Protein AF-A0A3Q7G065-F1 (afdb_monomer_lite)

Secondary structure (DSSP, 8-state):
-EEEEES-S-HHHHHHHHHHHH-GGGHHHHHHT--HHHHHTT--S-EEEEES---THHHHHHHHHHPPPTTS----EEEE--S-HHHHHHH-SS--PPPPPPTTS--

pLDDT: mean 73.36, std 11.93, range [52.0, 94.12]

Radius of gyration: 15.73 Å; chains: 1; bounding box: 40×33×47 Å

Structure (mmCIF, N/CA/C/O backbone):
data_AF-A0A3Q7G065-F1
#
_entry.id   AF-A0A3Q7G065-F1
#
loop_
_atom_site.group_PDB
_atom_site.id
_atom_site.type_symbol
_atom_site.label_atom_id
_atom_site.label_alt_id
_atom_site.label_comp_id
_atom_site.label_asym_id
_atom_site.label_entity_id
_atom_site.label_seq_id
_atom_site.pdbx_PDB_ins_code
_atom_site.Cartn_x
_atom_site.Cartn_y
_atom_site.Cartn_z
_atom_site.occupancy
_atom_site.B_iso_or_equiv
_atom_site.auth_seq_id
_atom_site.auth_comp_id
_atom_site.auth_asym_id
_atom_site.auth_atom_id
_atom_site.pdbx_PDB_model_num
ATOM 1 N N . MET A 1 1 ? -10.964 10.471 -5.999 1.00 54.47 1 MET A N 1
ATOM 2 C CA . MET A 1 1 ? -10.041 10.975 -4.960 1.00 54.47 1 MET A CA 1
ATOM 3 C C . MET A 1 1 ? -8.744 10.211 -5.066 1.00 54.47 1 MET A C 1
ATOM 5 O O . MET A 1 1 ? -8.833 8.996 -5.165 1.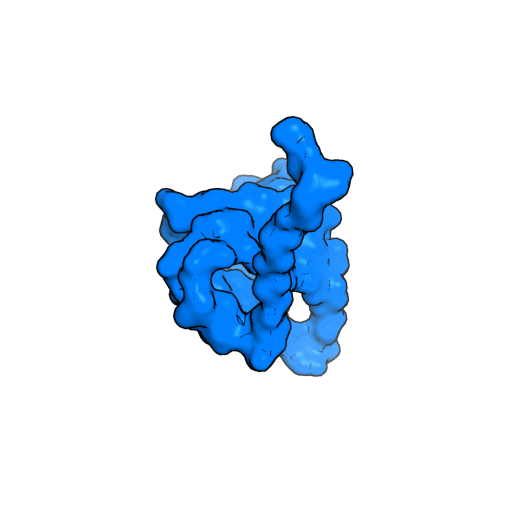00 54.47 1 MET A O 1
ATOM 9 N N . TRP A 1 2 ? -7.605 10.902 -5.102 1.00 58.53 2 TRP A N 1
ATOM 10 C CA . TRP A 1 2 ? -6.270 10.306 -5.186 1.00 58.53 2 TRP A CA 1
ATOM 11 C C . TRP A 1 2 ? -5.492 10.695 -3.933 1.00 58.53 2 TRP A C 1
ATOM 13 O O . TRP A 1 2 ? -5.250 11.879 -3.713 1.00 58.53 2 TRP A O 1
ATOM 23 N N . VAL A 1 3 ? -5.113 9.717 -3.114 1.00 59.47 3 VAL A N 1
ATOM 24 C CA . VAL A 1 3 ? -4.313 9.965 -1.909 1.00 59.47 3 VAL A CA 1
ATOM 25 C C . VAL A 1 3 ? -2.952 9.317 -2.101 1.00 59.47 3 VAL A C 1
ATOM 27 O O . VAL A 1 3 ? -2.883 8.100 -2.223 1.00 59.47 3 VAL A O 1
ATOM 30 N N . TYR A 1 4 ? -1.897 10.138 -2.134 1.00 62.81 4 TYR A N 1
ATOM 31 C CA . TYR A 1 4 ? -0.502 9.701 -2.224 1.00 62.81 4 TYR A CA 1
ATOM 32 C C . TYR A 1 4 ? 0.122 9.610 -0.833 1.00 62.81 4 TYR A C 1
ATOM 34 O O . TYR A 1 4 ? 0.100 10.574 -0.046 1.00 62.81 4 TYR A O 1
ATOM 42 N N . ILE A 1 5 ? 0.704 8.455 -0.517 1.00 62.12 5 ILE A N 1
ATOM 43 C CA . ILE A 1 5 ? 1.292 8.206 0.797 1.00 62.12 5 ILE A CA 1
ATOM 44 C C . ILE A 1 5 ? 2.608 7.462 0.643 1.00 62.12 5 ILE A C 1
ATOM 46 O O . ILE A 1 5 ? 2.621 6.325 0.198 1.00 62.12 5 ILE A O 1
ATOM 50 N N . ARG A 1 6 ? 3.691 8.113 1.075 1.00 65.56 6 ARG A N 1
ATOM 51 C CA . ARG A 1 6 ? 5.011 7.507 1.244 1.00 65.56 6 ARG A CA 1
ATOM 52 C C . ARG A 1 6 ? 5.083 6.868 2.631 1.00 65.56 6 ARG A C 1
ATOM 54 O O . ARG A 1 6 ? 4.806 7.545 3.626 1.00 65.56 6 ARG A O 1
ATOM 61 N N . THR A 1 7 ? 5.446 5.592 2.717 1.00 57.53 7 THR A N 1
ATOM 62 C CA . THR A 1 7 ? 5.234 4.743 3.910 1.00 57.53 7 THR A CA 1
ATOM 63 C C . THR A 1 7 ? 6.172 4.983 5.091 1.00 57.53 7 THR A C 1
ATOM 65 O O . THR A 1 7 ? 6.310 4.126 5.956 1.00 57.53 7 THR A O 1
ATOM 68 N N . SER A 1 8 ? 6.798 6.152 5.203 1.00 58.84 8 SER A N 1
ATOM 69 C CA . SER A 1 8 ? 7.649 6.487 6.352 1.00 58.84 8 SER A CA 1
ATOM 70 C C . SER A 1 8 ? 6.855 6.827 7.629 1.00 58.84 8 SER A C 1
ATOM 72 O O . SER A 1 8 ? 7.403 7.454 8.533 1.00 58.84 8 SER A O 1
ATOM 74 N N . LYS A 1 9 ? 5.556 6.508 7.693 1.00 58.97 9 LYS A N 1
ATOM 75 C CA . LYS A 1 9 ? 4.640 6.881 8.785 1.00 58.97 9 LYS A CA 1
ATOM 76 C C . LYS A 1 9 ? 3.961 5.651 9.379 1.00 58.97 9 LYS A C 1
ATOM 78 O O . LYS A 1 9 ? 3.810 4.639 8.700 1.00 58.97 9 LYS A O 1
ATOM 83 N N . LYS A 1 10 ? 3.534 5.750 10.643 1.00 67.12 10 LYS A N 1
ATOM 84 C CA . LYS A 1 10 ? 2.813 4.671 11.330 1.00 67.12 10 LYS A CA 1
ATOM 85 C C . LYS A 1 10 ? 1.457 4.423 10.644 1.00 67.12 10 LYS A C 1
ATOM 87 O O . LYS A 1 10 ? 0.864 5.384 10.152 1.00 67.12 10 LYS A O 1
ATOM 92 N N . PRO A 1 11 ? 0.918 3.190 10.663 1.00 64.62 11 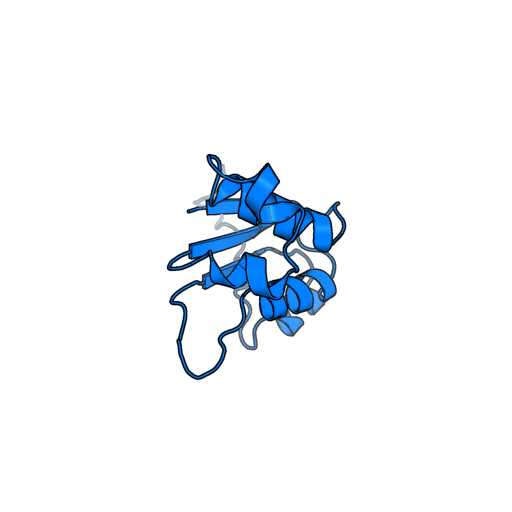PRO A N 1
ATOM 93 C CA . PRO A 1 11 ? -0.354 2.865 10.009 1.00 64.62 11 PRO A CA 1
ATOM 94 C C . PRO A 1 11 ? -1.514 3.789 10.422 1.00 64.62 11 PRO A C 1
ATOM 96 O O . PRO A 1 11 ? -2.205 4.341 9.574 1.00 64.62 11 PRO A O 1
ATOM 99 N N . LYS A 1 12 ? -1.659 4.101 11.713 1.00 67.00 12 LYS A N 1
ATOM 100 C CA . LYS A 1 12 ? -2.700 5.027 12.195 1.00 67.00 12 LYS A CA 1
ATOM 101 C C . LYS A 1 12 ? -2.611 6.431 11.575 1.00 67.00 12 LYS A C 1
ATOM 103 O O . LYS A 1 12 ? -3.631 7.014 11.209 1.00 67.00 12 LYS A O 1
ATOM 108 N N . ASP A 1 13 ? -1.399 6.953 11.382 1.00 71.38 13 ASP A N 1
ATOM 109 C CA . ASP A 1 13 ? -1.184 8.259 10.740 1.00 71.38 13 ASP A CA 1
ATOM 110 C C . ASP A 1 13 ? -1.612 8.240 9.263 1.00 71.38 13 ASP A C 1
ATOM 112 O O . ASP A 1 13 ? -1.964 9.276 8.693 1.00 71.38 13 ASP A O 1
ATOM 116 N N . LEU A 1 14 ? -1.582 7.059 8.640 1.00 70.75 14 LEU A N 1
ATOM 117 C CA . LEU A 1 14 ? -1.949 6.831 7.249 1.00 70.75 14 LEU A CA 1
ATOM 118 C C . LEU A 1 14 ? -3.469 6.921 7.051 1.00 70.75 14 LEU A C 1
ATOM 120 O O . LEU A 1 14 ? -3.916 7.664 6.178 1.00 70.75 14 LEU A O 1
ATOM 124 N N . VAL A 1 15 ? -4.262 6.260 7.902 1.00 67.94 15 VAL A N 1
ATOM 125 C CA . VAL A 1 15 ? -5.736 6.370 7.874 1.00 67.94 15 VAL A CA 1
ATOM 126 C C . VAL A 1 15 ? -6.193 7.789 8.194 1.00 67.94 15 VAL A C 1
ATOM 128 O O . VAL A 1 15 ? -7.010 8.340 7.459 1.00 67.94 15 VAL A O 1
ATOM 131 N N . VAL A 1 16 ? -5.607 8.435 9.208 1.00 70.25 16 VAL A N 1
ATOM 132 C CA . VAL A 1 16 ? -5.919 9.837 9.537 1.00 70.25 16 VAL A CA 1
ATOM 133 C C . VAL A 1 16 ? -5.633 10.758 8.349 1.00 70.25 16 VAL A C 1
ATOM 135 O O . VAL A 1 16 ? -6.448 11.628 8.038 1.00 70.25 16 VAL A O 1
ATOM 138 N N . LYS A 1 17 ? -4.508 10.563 7.646 1.00 74.31 17 LYS A N 1
ATOM 139 C CA . LYS A 1 17 ? -4.192 11.340 6.441 1.00 74.31 17 LYS A CA 1
ATOM 140 C C . LYS A 1 17 ? -5.238 11.124 5.345 1.00 74.31 17 LYS A C 1
ATOM 142 O O . LYS A 1 17 ? -5.714 12.103 4.786 1.00 74.31 17 LYS A O 1
ATOM 147 N N . ILE A 1 18 ? -5.615 9.876 5.061 1.00 71.69 18 ILE A N 1
ATOM 148 C CA . ILE A 1 18 ? -6.631 9.562 4.044 1.00 71.69 18 ILE A CA 1
ATOM 149 C C . ILE A 1 18 ? -7.959 10.244 4.382 1.00 71.69 18 ILE A C 1
ATOM 151 O O . ILE A 1 18 ? -8.538 10.890 3.517 1.00 71.69 18 ILE A O 1
ATOM 155 N N . VAL A 1 19 ? -8.416 10.165 5.632 1.00 68.94 19 VAL A N 1
ATOM 156 C CA . VAL A 1 19 ? -9.674 10.797 6.064 1.00 68.94 19 VAL A CA 1
ATOM 157 C C . VAL A 1 19 ? -9.620 12.315 5.918 1.00 68.94 19 VAL A C 1
ATOM 159 O O . VAL A 1 19 ? -10.582 12.905 5.433 1.00 68.94 19 VAL A O 1
ATOM 162 N N . LYS A 1 20 ? -8.503 12.954 6.289 1.00 70.38 20 LYS A N 1
ATOM 163 C CA . LYS A 1 20 ? -8.330 14.408 6.130 1.00 70.38 20 LYS A CA 1
ATOM 164 C C . LYS A 1 20 ? -8.390 14.849 4.669 1.00 70.38 20 LYS A C 1
ATOM 166 O O . LYS A 1 20 ? -9.010 15.863 4.374 1.00 70.38 20 LYS A O 1
ATOM 171 N N . GLU A 1 21 ? -7.780 14.081 3.772 1.00 69.12 21 GLU A N 1
ATOM 172 C CA . GLU A 1 21 ? -7.836 14.341 2.328 1.00 69.12 21 GLU A CA 1
ATOM 173 C C . GLU A 1 21 ? -9.242 14.079 1.763 1.00 69.12 21 GLU A C 1
ATOM 175 O O . GLU A 1 21 ? -9.681 14.766 0.845 1.00 69.12 21 GLU A O 1
ATOM 180 N N . VAL A 1 22 ? -9.969 13.106 2.327 1.00 64.12 22 VAL A N 1
ATOM 181 C CA . VAL A 1 22 ? -11.295 12.694 1.850 1.00 64.12 22 VAL A CA 1
ATOM 182 C C . VAL A 1 22 ? -12.431 13.595 2.328 1.00 64.12 22 VAL A C 1
ATOM 184 O O . VAL A 1 22 ? -13.383 13.835 1.584 1.00 64.12 22 VAL A O 1
ATOM 187 N N . ALA A 1 23 ? -12.343 14.091 3.557 1.00 62.66 23 ALA A N 1
ATOM 188 C CA . ALA A 1 23 ? -13.376 14.890 4.206 1.00 62.66 23 ALA A CA 1
ATOM 189 C C . ALA A 1 23 ? -12.771 16.159 4.841 1.00 62.66 23 ALA A C 1
ATOM 191 O O . ALA A 1 23 ? -12.818 16.318 6.065 1.00 62.66 23 ALA A O 1
ATOM 192 N N . PRO A 1 24 ? -12.209 17.083 4.036 1.00 59.09 24 PRO A N 1
ATOM 193 C CA . PRO A 1 24 ? -11.447 18.224 4.545 1.00 59.09 24 PRO A CA 1
ATOM 194 C C . PRO A 1 24 ? -12.260 19.151 5.465 1.00 59.09 24 PRO A C 1
ATOM 196 O O . PRO A 1 24 ? -11.706 19.697 6.416 1.00 59.09 24 PRO A O 1
ATOM 199 N N . SER A 1 25 ? -13.572 19.287 5.241 1.00 55.94 25 SER A N 1
ATOM 200 C CA . SER A 1 25 ? -14.431 20.250 5.952 1.00 55.94 25 SER A CA 1
ATOM 201 C C . SER A 1 25 ? -14.920 19.807 7.336 1.00 55.94 25 SER A C 1
ATOM 203 O O . SER A 1 25 ? -15.325 20.663 8.111 1.00 55.94 25 SER A O 1
ATOM 205 N N . ASN A 1 26 ? -14.852 18.511 7.668 1.00 54.53 26 ASN A N 1
ATOM 206 C CA . ASN A 1 26 ? -15.369 17.962 8.936 1.00 54.53 26 ASN A CA 1
ATOM 207 C C . ASN A 1 26 ? -14.300 17.156 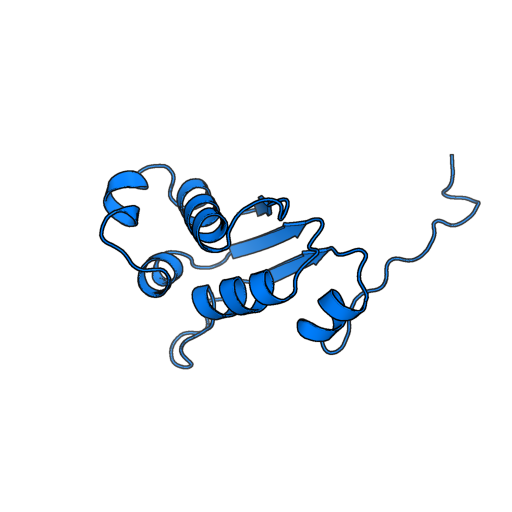9.707 1.00 54.53 26 ASN A C 1
ATOM 209 O O . ASN A 1 26 ? -14.629 16.333 10.559 1.00 54.53 26 ASN A O 1
ATOM 213 N N . SER A 1 27 ? -13.017 17.326 9.371 1.00 58.84 27 SER A N 1
ATOM 214 C CA . SER A 1 27 ? -11.989 16.330 9.689 1.00 58.84 27 SER A CA 1
ATOM 215 C C . SER A 1 27 ? -11.640 16.212 11.178 1.00 58.84 27 SER A C 1
ATOM 217 O O . SER A 1 27 ? -11.455 15.100 11.649 1.00 58.84 27 SER A O 1
ATOM 219 N N . GLU A 1 28 ? -11.576 17.293 11.956 1.00 60.62 28 GLU A N 1
ATOM 220 C CA . GLU A 1 28 ? -11.162 17.190 13.369 1.00 60.62 28 GLU A CA 1
ATOM 221 C C . GLU A 1 28 ? -12.236 16.563 14.274 1.00 60.62 28 GLU A C 1
ATOM 223 O O . GLU A 1 28 ? -11.921 15.691 15.084 1.00 60.62 28 GLU A O 1
ATOM 228 N N . GLU A 1 29 ? -13.506 16.929 14.091 1.00 60.66 29 GLU A N 1
ATOM 229 C CA . GLU A 1 29 ? -14.630 16.395 14.877 1.00 60.66 29 GLU A CA 1
ATOM 230 C C . GLU A 1 29 ? -15.003 14.961 14.447 1.00 60.66 29 GLU A C 1
ATOM 232 O O . GLU A 1 29 ? -15.364 14.132 15.279 1.00 60.66 29 GLU A O 1
ATOM 237 N N . LEU A 1 30 ? -14.824 14.615 13.161 1.00 60.66 30 LEU A N 1
ATOM 238 C CA . LEU A 1 30 ? -14.999 13.242 12.665 1.00 60.66 30 LEU A CA 1
ATOM 239 C C . LEU A 1 30 ? -13.878 12.287 13.092 1.00 60.66 30 LEU A C 1
ATOM 241 O O . LEU A 1 30 ? -14.127 11.087 13.132 1.00 60.66 30 LEU A O 1
ATOM 245 N N . ILE A 1 31 ? -12.658 12.771 13.351 1.00 65.25 31 ILE A N 1
ATOM 246 C CA . ILE A 1 31 ? -11.491 11.912 13.628 1.00 65.25 31 ILE A CA 1
ATOM 247 C C . ILE A 1 31 ? -11.302 11.648 15.123 1.00 65.25 31 ILE A C 1
ATOM 249 O O . ILE A 1 31 ? -10.886 10.550 15.482 1.00 65.25 31 ILE A O 1
ATOM 253 N N . ASN A 1 32 ? -11.586 12.620 15.994 1.00 68.25 32 ASN A N 1
ATOM 254 C CA . ASN A 1 32 ? -11.212 12.515 17.409 1.00 68.25 32 ASN A CA 1
ATOM 255 C C . ASN A 1 32 ? -11.999 11.450 18.195 1.00 68.25 32 ASN A C 1
ATOM 257 O O . ASN A 1 32 ? -11.428 10.849 19.101 1.00 68.25 32 ASN A O 1
ATOM 261 N N . ASP A 1 33 ? -13.249 11.172 17.813 1.00 70.12 33 ASP A N 1
ATOM 262 C CA . ASP A 1 33 ? -14.129 10.206 18.497 1.00 70.12 33 ASP A CA 1
ATOM 263 C C . ASP A 1 33 ? -14.339 8.893 17.723 1.00 70.12 33 ASP A C 1
ATOM 265 O O . ASP A 1 33 ? -15.076 8.018 18.182 1.00 70.12 33 ASP A O 1
ATOM 269 N N . LYS A 1 34 ? -13.720 8.740 16.542 1.00 68.44 34 LYS A N 1
ATOM 270 C CA . LYS A 1 34 ? -13.935 7.576 15.672 1.00 68.44 34 LYS A CA 1
ATOM 271 C C . LYS A 1 34 ? -12.733 6.650 15.611 1.00 68.44 34 LYS A C 1
ATOM 273 O O . LYS A 1 34 ? -11.591 7.080 15.451 1.00 68.44 34 LYS A O 1
ATOM 278 N N . ASP A 1 35 ? -13.014 5.356 15.684 1.00 71.69 35 ASP A N 1
ATOM 279 C CA . ASP A 1 35 ? -12.029 4.322 15.393 1.00 71.69 35 ASP A CA 1
ATOM 280 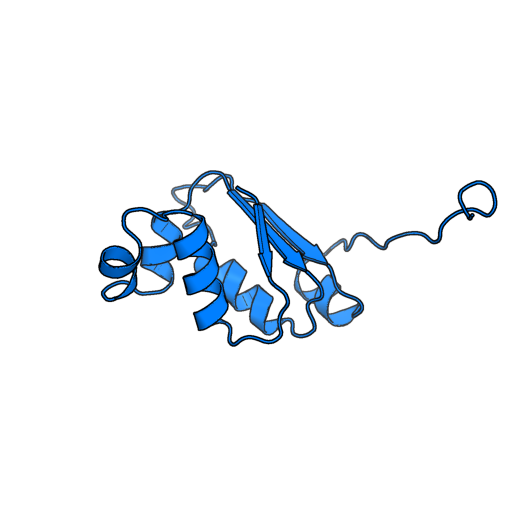C C . ASP A 1 35 ? -11.819 4.136 13.876 1.00 71.69 35 ASP A C 1
ATOM 282 O O . ASP A 1 35 ? -12.485 4.736 13.029 1.00 71.69 35 ASP A O 1
ATOM 286 N N . GLU A 1 36 ? -10.843 3.303 13.526 1.00 64.81 36 GLU A N 1
ATOM 287 C CA . GLU A 1 36 ? -10.428 3.046 12.144 1.00 64.81 36 GLU A CA 1
ATOM 288 C C . GLU A 1 36 ? -11.560 2.473 11.272 1.00 64.81 36 GLU A C 1
ATOM 290 O O . GLU A 1 36 ? -11.658 2.820 10.092 1.00 64.81 36 GLU A O 1
ATOM 295 N N . GLU A 1 37 ? -12.448 1.652 11.842 1.00 67.69 37 GLU A N 1
ATOM 296 C CA . GLU A 1 37 ? -13.574 1.045 11.121 1.00 67.69 37 GLU A CA 1
ATOM 297 C C . GLU A 1 37 ? -14.666 2.078 10.825 1.00 67.69 37 GLU A C 1
ATOM 299 O O . GLU A 1 37 ? -15.230 2.125 9.723 1.00 67.69 37 GLU A O 1
ATOM 304 N N . GLN A 1 38 ? -14.947 2.945 11.797 1.00 70.06 38 GLN A N 1
ATOM 305 C CA . GLN A 1 38 ? -15.898 4.042 11.654 1.00 70.06 38 GLN A CA 1
ATOM 306 C C . GLN A 1 38 ? -15.420 5.086 10.643 1.00 70.06 38 GLN A C 1
ATOM 308 O O . GLN A 1 38 ? -16.221 5.591 9.853 1.00 70.06 38 GLN A O 1
ATOM 313 N N . LEU A 1 39 ? -14.120 5.384 10.634 1.00 69.94 39 LEU A N 1
ATOM 314 C CA . LEU A 1 39 ? -13.506 6.294 9.669 1.00 69.94 39 LEU A CA 1
ATOM 315 C C . LEU A 1 39 ? -13.611 5.773 8.237 1.00 69.94 39 LEU A C 1
ATOM 317 O O . LEU A 1 39 ? -13.956 6.522 7.321 1.00 69.94 39 LEU A O 1
ATOM 321 N N . ALA A 1 40 ? -13.385 4.480 8.033 1.00 65.69 40 ALA A N 1
ATOM 322 C CA . ALA A 1 40 ? -13.500 3.886 6.713 1.00 65.69 40 ALA A CA 1
ATOM 323 C C . ALA A 1 40 ? -14.942 3.797 6.192 1.00 65.69 40 ALA A C 1
ATOM 325 O O . ALA A 1 40 ? -15.153 3.749 4.979 1.00 65.69 40 ALA A O 1
ATOM 326 N N . HIS A 1 41 ? -15.940 3.810 7.082 1.00 67.25 41 HIS A N 1
ATOM 327 C CA . HIS A 1 41 ? -17.361 3.836 6.715 1.00 67.25 41 HIS A CA 1
ATOM 328 C C . HIS A 1 41 ? -17.785 5.110 5.980 1.00 67.25 41 HIS A C 1
ATOM 330 O O . HIS A 1 41 ? -18.780 5.099 5.263 1.00 67.25 41 HIS A O 1
ATOM 336 N N . ILE A 1 42 ? -17.031 6.197 6.140 1.00 65.75 42 ILE A N 1
ATOM 337 C CA . ILE A 1 42 ? -17.320 7.500 5.529 1.00 65.75 42 ILE A CA 1
ATOM 338 C C . ILE A 1 42 ? -16.866 7.531 4.058 1.00 65.75 42 ILE A C 1
ATOM 340 O O . ILE A 1 42 ? -17.340 8.341 3.263 1.00 65.75 42 ILE A O 1
ATOM 344 N N . ILE A 1 43 ? -15.955 6.637 3.670 1.00 64.31 43 ILE A N 1
ATOM 345 C CA . ILE A 1 43 ? -15.256 6.691 2.388 1.00 64.31 43 ILE A CA 1
ATOM 346 C C . ILE A 1 43 ? -15.934 5.721 1.402 1.00 64.31 43 ILE A C 1
ATOM 348 O O . ILE A 1 43 ? -15.817 4.504 1.525 1.00 64.31 43 ILE A O 1
ATOM 352 N N . HIS A 1 44 ? -16.636 6.253 0.391 1.00 64.56 44 HIS A N 1
ATOM 353 C CA . HIS A 1 44 ? -17.246 5.485 -0.709 1.00 64.56 44 HIS A CA 1
ATOM 354 C C . HIS A 1 44 ? -16.666 5.911 -2.072 1.00 64.56 44 HIS A C 1
ATOM 356 O O . HIS A 1 44 ? -16.419 7.091 -2.298 1.00 64.56 44 HIS A O 1
ATOM 362 N N . GLY A 1 45 ? -16.452 4.956 -2.991 1.00 66.25 45 GLY A N 1
ATOM 363 C CA . GLY A 1 45 ? -16.036 5.238 -4.378 1.00 66.25 45 GLY A CA 1
ATOM 364 C C . GLY A 1 45 ? -14.657 5.906 -4.516 1.00 66.25 45 GLY A C 1
ATOM 365 O O . GLY A 1 45 ? -14.533 6.971 -5.117 1.00 66.25 45 GLY A O 1
ATOM 366 N N . PHE A 1 46 ? -13.613 5.297 -3.951 1.00 71.75 46 PHE A N 1
ATOM 367 C CA . PHE A 1 46 ? -12.272 5.887 -3.839 1.00 71.75 46 PHE A CA 1
ATOM 368 C C . PHE A 1 46 ? -11.184 5.092 -4.579 1.00 71.75 46 PHE A C 1
ATOM 370 O O . PHE A 1 46 ? -11.338 3.901 -4.831 1.00 71.75 46 PHE A O 1
ATOM 377 N N . LEU A 1 47 ? -10.065 5.755 -4.895 1.00 75.56 47 LEU A N 1
ATOM 378 C CA . LEU A 1 47 ? -8.811 5.118 -5.303 1.00 75.56 47 LEU A CA 1
ATOM 379 C C . LEU A 1 47 ? -7.703 5.575 -4.345 1.00 75.56 47 LEU A C 1
ATOM 381 O O . LEU A 1 47 ? -7.327 6.746 -4.339 1.00 75.56 47 LEU A O 1
ATOM 385 N N . ILE A 1 48 ? -7.186 4.667 -3.524 1.00 77.25 48 ILE A N 1
ATOM 386 C CA . ILE A 1 48 ? -6.048 4.955 -2.637 1.00 77.25 48 ILE A CA 1
ATOM 387 C C . ILE A 1 48 ? -4.777 4.463 -3.318 1.00 77.25 48 ILE A C 1
ATOM 389 O O . ILE A 1 48 ? -4.753 3.329 -3.789 1.00 77.25 48 ILE A O 1
ATOM 393 N N . VAL A 1 49 ? -3.732 5.295 -3.361 1.00 81.81 49 VAL A N 1
ATOM 394 C CA . VAL A 1 49 ? -2.435 4.916 -3.932 1.00 81.81 49 VAL A CA 1
ATOM 395 C C . VAL A 1 49 ? -1.357 4.957 -2.856 1.00 81.81 49 VAL A C 1
ATOM 397 O O . VAL A 1 49 ? -0.952 6.018 -2.377 1.00 81.81 49 VAL A O 1
ATOM 400 N N . LEU A 1 50 ? -0.892 3.776 -2.467 1.00 83.50 50 LEU A N 1
ATOM 401 C CA . LEU A 1 50 ? 0.208 3.601 -1.529 1.00 83.50 50 LEU A CA 1
ATOM 402 C C . LEU A 1 50 ? 1.504 3.520 -2.334 1.00 83.50 50 LEU A C 1
ATOM 404 O O . LEU A 1 50 ? 1.748 2.519 -3.004 1.00 83.50 50 LEU A O 1
ATOM 408 N N . ASP A 1 51 ? 2.306 4.580 -2.306 1.00 85.38 51 ASP A N 1
ATOM 409 C CA . ASP A 1 51 ? 3.525 4.649 -3.108 1.00 85.38 51 ASP A CA 1
ATOM 410 C C . ASP A 1 51 ? 4.760 4.306 -2.272 1.00 85.38 51 ASP A C 1
ATOM 412 O O . ASP A 1 51 ? 4.885 4.743 -1.124 1.00 85.38 51 ASP A O 1
ATOM 416 N N . ASP A 1 52 ? 5.683 3.549 -2.870 1.00 85.62 52 ASP A N 1
ATOM 417 C CA . ASP A 1 52 ? 6.969 3.176 -2.271 1.00 85.62 52 ASP A CA 1
ATOM 418 C C . ASP A 1 52 ? 6.786 2.466 -0.917 1.00 85.62 52 ASP A C 1
ATOM 420 O O . ASP A 1 52 ? 7.292 2.916 0.110 1.00 85.62 52 ASP A O 1
ATOM 424 N N . VAL A 1 53 ? 6.018 1.367 -0.907 1.00 85.12 53 VAL A N 1
ATOM 425 C CA . VAL A 1 53 ? 5.710 0.572 0.298 1.00 85.12 53 VAL A CA 1
ATOM 426 C C . VAL A 1 53 ? 6.813 -0.437 0.609 1.00 85.12 53 VAL A C 1
ATOM 428 O O . VAL A 1 53 ? 7.241 -1.190 -0.266 1.00 85.12 53 VAL A O 1
ATOM 431 N N . TRP A 1 54 ? 7.250 -0.491 1.872 1.00 85.38 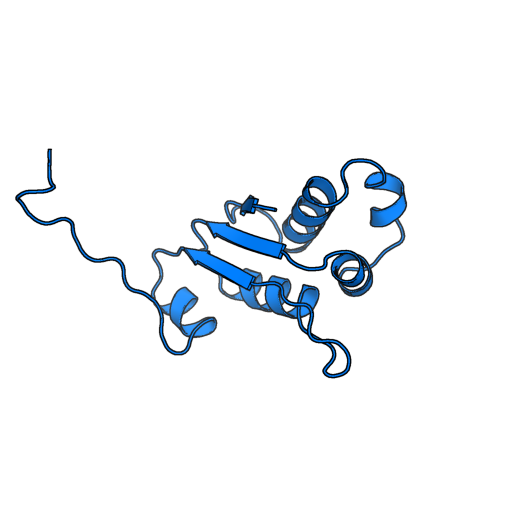54 TRP A N 1
ATOM 432 C CA . TRP A 1 54 ? 8.346 -1.369 2.316 1.00 85.38 54 TRP A CA 1
ATOM 433 C C . TRP A 1 54 ? 7.935 -2.479 3.291 1.00 85.38 54 TRP A C 1
ATOM 435 O O . TRP A 1 54 ? 8.728 -3.393 3.534 1.00 85.38 54 TRP A O 1
ATOM 445 N N . ASP A 1 55 ? 6.722 -2.403 3.835 1.00 83.50 55 ASP A N 1
ATOM 446 C CA . ASP A 1 55 ? 6.194 -3.319 4.844 1.00 83.50 55 ASP A CA 1
ATOM 447 C C . ASP A 1 55 ? 4.764 -3.733 4.481 1.00 83.50 55 ASP A C 1
ATOM 449 O O . ASP A 1 55 ? 3.902 -2.880 4.257 1.00 83.50 55 ASP A O 1
ATOM 453 N N . SER A 1 56 ? 4.517 -5.042 4.424 1.00 79.31 56 SER A N 1
ATOM 454 C CA . SER A 1 56 ? 3.203 -5.609 4.120 1.00 79.31 56 SER A CA 1
ATOM 455 C C . SER A 1 56 ? 2.179 -5.342 5.225 1.00 79.31 56 SER A C 1
ATOM 457 O O . SER A 1 56 ? 0.992 -5.287 4.926 1.00 79.31 56 SER A O 1
ATOM 459 N N . GLN A 1 57 ? 2.604 -5.069 6.466 1.00 80.94 57 GLN A N 1
ATOM 460 C CA . GLN A 1 57 ? 1.684 -4.735 7.565 1.00 80.94 57 GLN A CA 1
ATOM 461 C C . GLN A 1 57 ? 0.865 -3.466 7.293 1.00 80.94 57 GLN A C 1
ATOM 463 O O . GLN A 1 57 ? -0.262 -3.326 7.770 1.00 80.94 57 GLN A O 1
ATOM 468 N N . VAL A 1 58 ? 1.414 -2.529 6.510 1.00 74.19 58 VAL A N 1
ATOM 469 C CA . VAL A 1 58 ? 0.679 -1.335 6.064 1.00 74.19 58 VAL A CA 1
ATOM 470 C C . VAL A 1 58 ? -0.518 -1.738 5.206 1.00 74.19 58 VAL A C 1
ATOM 472 O O . VAL A 1 58 ? -1.548 -1.070 5.233 1.00 74.19 58 VAL A O 1
ATOM 475 N N . VAL A 1 59 ? -0.396 -2.834 4.465 1.00 73.62 59 VAL A N 1
ATOM 476 C CA . VAL A 1 59 ? -1.443 -3.307 3.570 1.00 73.62 59 VAL A CA 1
ATOM 477 C C . VAL A 1 59 ? -2.543 -3.996 4.345 1.00 73.62 59 VAL A C 1
ATOM 479 O O . VAL A 1 59 ? -3.687 -3.601 4.172 1.00 73.62 59 VAL A O 1
ATOM 482 N N . ASP A 1 60 ? -2.210 -4.902 5.266 1.00 76.88 60 ASP A N 1
ATOM 483 C CA . ASP A 1 60 ? -3.198 -5.538 6.150 1.00 76.88 60 ASP A CA 1
ATOM 484 C C . ASP A 1 60 ? -4.047 -4.488 6.875 1.00 76.88 60 ASP A C 1
ATOM 486 O O . ASP A 1 60 ? -5.257 -4.626 7.039 1.00 76.88 60 ASP A O 1
ATOM 490 N N . PHE A 1 61 ? -3.405 -3.395 7.286 1.00 75.50 61 PHE A N 1
ATOM 491 C CA . PHE A 1 61 ? -4.064 -2.276 7.933 1.00 75.50 61 PHE A CA 1
ATOM 492 C C . PHE A 1 61 ? -5.018 -1.517 7.002 1.00 75.50 61 PHE A C 1
ATOM 494 O O . PHE A 1 61 ? -6.165 -1.262 7.371 1.00 75.50 61 PHE A O 1
ATOM 501 N N . VAL A 1 62 ? -4.564 -1.151 5.798 1.00 72.00 62 VAL A N 1
ATOM 502 C CA . VAL A 1 62 ? -5.396 -0.443 4.812 1.00 72.00 62 VAL A CA 1
ATOM 503 C C . VAL A 1 62 ? -6.524 -1.352 4.339 1.00 72.00 62 VAL A C 1
ATOM 505 O O . VAL A 1 62 ? -7.673 -0.924 4.308 1.00 72.00 62 VAL A O 1
ATOM 508 N N . GLU A 1 63 ? -6.246 -2.615 4.042 1.00 73.69 63 GLU A N 1
ATOM 509 C CA . GLU A 1 63 ? -7.282 -3.587 3.735 1.00 73.69 63 GLU A CA 1
ATOM 510 C C . GLU A 1 63 ? -8.269 -3.692 4.882 1.00 73.69 63 GLU A C 1
ATOM 512 O O . GLU A 1 63 ? -9.447 -3.506 4.632 1.00 73.69 63 GLU A O 1
ATOM 517 N N . LYS A 1 64 ? -7.851 -3.897 6.133 1.00 74.81 64 LYS A N 1
ATOM 518 C CA . LYS A 1 64 ? -8.788 -3.993 7.261 1.00 74.81 64 LYS A CA 1
ATOM 519 C C . LYS A 1 64 ? -9.651 -2.741 7.415 1.00 74.81 64 LYS A C 1
ATOM 521 O O . LYS A 1 64 ? -10.858 -2.871 7.595 1.00 74.81 64 LYS A O 1
ATOM 526 N N . ALA A 1 65 ? -9.055 -1.553 7.318 1.00 68.69 65 ALA A N 1
ATOM 527 C CA . ALA A 1 65 ? -9.802 -0.304 7.382 1.00 68.69 65 ALA A CA 1
ATOM 528 C C . ALA A 1 65 ? -10.841 -0.256 6.252 1.00 68.69 65 ALA A C 1
ATOM 530 O O . ALA A 1 65 ? -12.025 -0.064 6.497 1.00 68.69 65 ALA A O 1
ATOM 531 N N . PHE A 1 66 ? -10.431 -0.511 5.012 1.00 68.31 66 PHE A N 1
ATOM 532 C CA . PHE A 1 66 ? -11.263 -0.305 3.826 1.00 68.31 66 PHE A CA 1
ATOM 533 C C . PHE A 1 66 ? -12.026 -1.552 3.345 1.00 68.31 66 PHE A C 1
ATOM 535 O O . PHE A 1 66 ? -12.734 -1.480 2.337 1.00 68.31 66 PHE A O 1
ATOM 542 N N . SER A 1 67 ? -11.917 -2.676 4.057 1.00 62.88 67 SER A N 1
ATOM 543 C CA . SER A 1 67 ? -12.526 -3.959 3.706 1.00 62.88 67 SER A CA 1
ATOM 544 C C . SER A 1 67 ? -14.039 -3.909 3.819 1.00 62.88 67 SER A C 1
ATOM 546 O O . SER A 1 67 ? -14.624 -3.384 4.767 1.00 62.88 67 SER A O 1
ATOM 548 N N . ASN A 1 68 ? -14.681 -4.521 2.830 1.00 55.56 68 ASN A N 1
ATOM 549 C CA . ASN A 1 68 ? -16.122 -4.672 2.770 1.00 55.56 68 ASN A CA 1
ATOM 550 C C . ASN A 1 68 ? -16.626 -5.572 3.899 1.00 55.56 68 ASN A C 1
ATOM 552 O O . ASN A 1 68 ? -16.342 -6.771 3.920 1.00 55.56 68 ASN A O 1
ATOM 556 N N . ASN A 1 69 ? -17.527 -5.052 4.730 1.00 53.06 69 A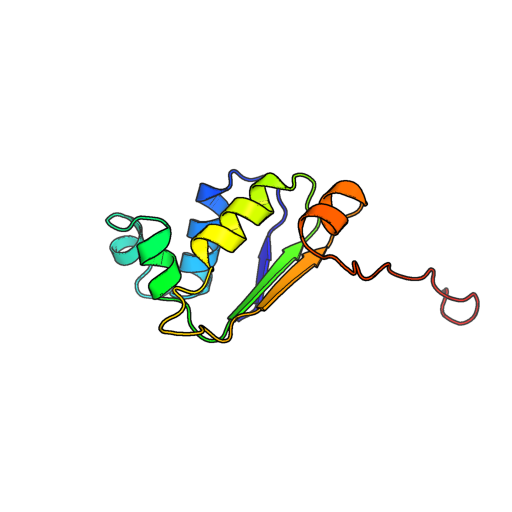SN A N 1
ATOM 557 C CA . ASN A 1 69 ? -18.573 -5.921 5.251 1.00 53.06 69 ASN A CA 1
ATOM 558 C C . ASN A 1 69 ? -19.384 -6.428 4.050 1.00 53.06 69 ASN A C 1
ATOM 560 O O . ASN A 1 69 ? -19.837 -5.642 3.216 1.00 53.06 69 ASN A O 1
ATOM 564 N N . LYS A 1 70 ? -19.544 -7.755 3.946 1.00 52.00 70 LYS A N 1
ATOM 565 C CA . LYS A 1 70 ? -20.147 -8.463 2.795 1.00 52.00 70 LYS A CA 1
ATOM 566 C C . LYS A 1 70 ? -21.540 -7.956 2.381 1.00 52.00 70 LYS A C 1
ATOM 568 O O . LYS A 1 70 ? -22.003 -8.282 1.296 1.00 52.00 70 LYS A O 1
ATOM 573 N N . SER A 1 71 ? -22.204 -7.184 3.237 1.00 54.91 71 SER A N 1
ATOM 574 C CA . SER A 1 71 ? -23.521 -6.589 3.014 1.00 54.91 71 SER A CA 1
ATOM 575 C C . SER A 1 71 ? -23.512 -5.308 2.168 1.00 54.91 71 SER A C 1
ATOM 577 O O . SER A 1 71 ? -24.559 -4.958 1.630 1.00 54.91 71 SER A O 1
ATOM 579 N N . GLN A 1 72 ? -22.379 -4.610 2.022 1.00 53.22 72 GLN A N 1
ATOM 580 C CA . GLN A 1 72 ? -22.273 -3.397 1.200 1.00 53.22 72 GLN A CA 1
ATOM 581 C C . GLN A 1 72 ? -20.897 -3.312 0.525 1.00 53.22 72 GLN A C 1
ATOM 583 O O . GLN A 1 72 ? -19.955 -2.800 1.131 1.00 53.22 72 GLN A O 1
ATOM 588 N N . PRO A 1 73 ? -20.747 -3.787 -0.726 1.00 53.62 73 PRO A N 1
ATOM 589 C CA . PRO A 1 73 ? -19.497 -3.629 -1.446 1.00 53.62 73 PRO A CA 1
ATOM 590 C C . PRO A 1 73 ? -19.252 -2.146 -1.752 1.00 53.62 73 PRO A C 1
ATOM 592 O O . PRO A 1 73 ? -19.859 -1.557 -2.646 1.00 53.62 73 PRO A O 1
ATOM 595 N N . ARG A 1 74 ? -18.352 -1.522 -0.994 1.00 61.62 74 ARG A N 1
ATOM 596 C CA . ARG A 1 74 ? -17.817 -0.194 -1.274 1.00 61.62 74 ARG A CA 1
ATOM 597 C C . ARG A 1 74 ? -16.946 -0.331 -2.518 1.00 61.62 74 ARG A C 1
ATOM 599 O O . ARG A 1 74 ? -15.946 -1.037 -2.501 1.00 61.62 74 ARG A O 1
ATOM 606 N N . GLY A 1 75 ? -17.333 0.313 -3.618 1.00 62.16 75 GLY A N 1
ATOM 607 C CA . GLY A 1 75 ? -16.630 0.254 -4.911 1.00 62.16 75 GLY A CA 1
ATOM 608 C C . GLY A 1 75 ? -15.253 0.936 -4.940 1.00 62.16 75 GLY A C 1
ATOM 609 O O . GLY A 1 75 ? -14.887 1.509 -5.964 1.00 62.16 75 GLY A O 1
ATOM 610 N N . GLY A 1 76 ? -14.522 0.951 -3.823 1.00 72.75 76 GLY A N 1
ATOM 611 C CA . GLY A 1 76 ? -13.176 1.501 -3.729 1.00 72.75 76 GLY A CA 1
ATOM 612 C C . GLY A 1 76 ? -12.117 0.542 -4.275 1.00 72.75 76 GLY A C 1
ATOM 613 O O . GLY A 1 76 ? -12.296 -0.674 -4.263 1.00 72.75 76 GLY A O 1
ATOM 614 N N . ARG A 1 77 ? -11.005 1.094 -4.764 1.00 77.38 77 ARG A N 1
ATOM 615 C CA . ARG A 1 77 ? -9.809 0.349 -5.180 1.00 77.38 77 ARG A CA 1
ATOM 616 C C . ARG A 1 77 ? -8.588 0.859 -4.419 1.00 77.38 77 ARG A C 1
ATOM 618 O O . ARG A 1 77 ? -8.491 2.046 -4.111 1.00 77.38 77 ARG A O 1
ATOM 625 N N . ILE A 1 78 ? -7.645 -0.035 -4.154 1.00 80.31 78 ILE A N 1
ATOM 626 C CA . ILE A 1 78 ? -6.333 0.295 -3.593 1.00 80.31 78 ILE A CA 1
ATOM 627 C C . ILE A 1 78 ? -5.290 -0.100 -4.640 1.00 80.31 78 ILE A C 1
ATOM 629 O O . ILE A 1 78 ? -5.343 -1.201 -5.184 1.00 80.31 78 ILE A O 1
ATOM 633 N N . MET A 1 79 ? -4.373 0.811 -4.948 1.00 86.56 79 MET A N 1
ATOM 634 C CA . MET A 1 79 ? -3.195 0.561 -5.772 1.00 86.56 79 MET A CA 1
ATOM 635 C C . MET A 1 79 ? -1.955 0.733 -4.903 1.00 86.56 79 MET A C 1
ATOM 637 O O . MET A 1 79 ? -1.880 1.658 -4.096 1.00 86.56 79 MET A O 1
ATOM 641 N N . LEU A 1 80 ? -0.981 -0.151 -5.075 1.00 88.06 80 LEU A N 1
ATOM 642 C CA . LEU A 1 80 ? 0.266 -0.130 -4.328 1.00 88.06 80 LEU A CA 1
ATOM 643 C C . LEU A 1 80 ? 1.444 -0.210 -5.292 1.00 88.06 80 LEU A C 1
ATOM 645 O O . LEU A 1 80 ? 1.421 -1.008 -6.228 1.00 88.06 80 LEU A O 1
ATOM 649 N N . THR A 1 81 ? 2.481 0.582 -5.038 1.00 90.75 81 THR A N 1
ATOM 650 C CA . THR A 1 81 ? 3.786 0.435 -5.686 1.00 90.75 81 THR A CA 1
ATOM 651 C C . THR A 1 81 ? 4.823 0.035 -4.637 1.00 90.75 81 THR A C 1
ATOM 653 O O . THR A 1 81 ? 4.818 0.491 -3.490 1.00 90.75 81 THR A O 1
ATOM 656 N N . THR A 1 82 ? 5.721 -0.871 -5.006 1.00 90.62 82 THR A N 1
ATOM 657 C CA . THR A 1 82 ? 6.800 -1.325 -4.130 1.00 90.62 82 THR A CA 1
ATOM 658 C C . THR A 1 82 ? 7.988 -1.782 -4.958 1.00 90.62 82 THR A C 1
ATOM 660 O O . THR A 1 82 ? 7.841 -2.217 -6.098 1.00 90.62 82 THR A O 1
ATOM 663 N N . ARG A 1 83 ? 9.177 -1.698 -4.362 1.00 91.50 83 ARG A N 1
ATOM 664 C CA . ARG A 1 83 ? 10.410 -2.293 -4.895 1.00 91.50 83 ARG A CA 1
ATOM 665 C C . ARG A 1 83 ? 10.637 -3.719 -4.386 1.00 91.50 83 ARG A C 1
ATOM 667 O O . ARG A 1 83 ? 11.611 -4.354 -4.775 1.00 91.50 83 ARG A O 1
ATOM 674 N N . GLN A 1 84 ? 9.796 -4.203 -3.471 1.00 90.62 84 GLN A N 1
ATOM 675 C CA . GLN A 1 84 ? 9.980 -5.475 -2.782 1.00 90.62 84 GLN A CA 1
ATOM 676 C C . GLN A 1 84 ? 8.939 -6.492 -3.248 1.00 90.62 84 GLN A C 1
ATOM 678 O O . GLN A 1 84 ? 7.762 -6.380 -2.912 1.00 90.62 84 GLN A O 1
ATOM 683 N N . GLN A 1 85 ? 9.389 -7.535 -3.947 1.00 90.75 85 GLN A N 1
ATOM 684 C CA . GLN A 1 85 ? 8.518 -8.610 -4.433 1.00 90.75 85 GLN A CA 1
ATOM 685 C C . GLN A 1 85 ? 7.688 -9.247 -3.306 1.00 90.75 85 GLN A C 1
ATOM 687 O O . GLN A 1 85 ? 6.480 -9.390 -3.454 1.00 90.75 85 GLN A O 1
ATOM 692 N N . ARG A 1 86 ? 8.297 -9.488 -2.133 1.00 90.69 86 ARG A N 1
ATOM 693 C CA . ARG A 1 86 ? 7.601 -10.020 -0.944 1.00 90.69 86 ARG A CA 1
ATOM 694 C C . ARG A 1 86 ? 6.401 -9.176 -0.502 1.00 90.69 86 ARG A C 1
ATOM 696 O O . ARG A 1 86 ? 5.433 -9.712 0.017 1.00 90.69 86 ARG A O 1
ATOM 703 N N . VAL A 1 87 ? 6.484 -7.852 -0.665 1.00 88.50 87 VAL A N 1
ATOM 704 C CA . VAL A 1 87 ? 5.388 -6.944 -0.315 1.00 88.50 87 VAL A CA 1
ATOM 705 C C . VAL A 1 87 ? 4.306 -7.059 -1.376 1.00 88.50 87 VAL A C 1
ATOM 707 O O . VAL A 1 87 ? 3.148 -7.169 -1.023 1.00 88.50 87 VAL A O 1
ATOM 710 N N . ALA A 1 88 ? 4.662 -7.094 -2.661 1.00 90.56 88 ALA A N 1
ATOM 711 C CA . ALA A 1 88 ? 3.685 -7.203 -3.741 1.00 90.56 88 ALA A CA 1
ATOM 712 C C . ALA A 1 88 ? 2.893 -8.526 -3.697 1.00 90.56 88 ALA A C 1
ATOM 714 O O . ALA A 1 88 ? 1.672 -8.520 -3.857 1.00 90.56 88 ALA A O 1
ATOM 715 N N . GLU A 1 89 ? 3.575 -9.639 -3.422 1.00 90.38 89 GLU A N 1
ATOM 716 C CA . GLU A 1 89 ? 2.981 -10.980 -3.304 1.00 90.38 89 GLU A CA 1
ATOM 717 C C . GLU A 1 89 ? 2.073 -11.131 -2.078 1.00 90.38 89 GLU A C 1
ATOM 719 O O . GLU A 1 89 ? 1.143 -11.933 -2.103 1.00 90.38 89 GLU A O 1
ATOM 724 N N . ALA A 1 90 ? 2.298 -10.342 -1.022 1.00 84.88 90 ALA A N 1
ATOM 725 C CA . ALA A 1 90 ? 1.416 -10.328 0.142 1.00 84.88 90 ALA A CA 1
ATOM 726 C C . ALA A 1 90 ? 0.037 -9.713 -0.164 1.00 84.88 90 ALA A C 1
ATOM 728 O O . ALA A 1 90 ? -0.921 -10.000 0.543 1.00 84.88 90 ALA A O 1
ATOM 729 N N . VAL A 1 91 ? -0.068 -8.881 -1.209 1.00 81.88 91 VAL A N 1
ATOM 730 C CA . VAL A 1 91 ? -1.274 -8.084 -1.520 1.00 81.88 91 VAL A CA 1
ATOM 731 C C . VAL A 1 91 ? -2.005 -8.582 -2.756 1.00 81.88 91 VAL A C 1
ATOM 733 O O . VAL A 1 91 ? -3.218 -8.443 -2.880 1.00 81.88 91 VAL A O 1
ATOM 736 N N . SER A 1 92 ? -1.270 -9.122 -3.723 1.00 85.50 92 SER A N 1
ATOM 737 C CA . SER A 1 92 ? -1.839 -9.570 -4.985 1.00 85.50 92 SER A CA 1
ATOM 738 C C . SER A 1 92 ? -1.290 -10.933 -5.349 1.00 85.50 92 SER A C 1
ATOM 740 O O . SER A 1 92 ? -0.080 -11.129 -5.415 1.00 85.50 92 SER A O 1
ATOM 742 N N . ALA A 1 93 ? -2.195 -11.847 -5.702 1.00 87.44 93 ALA A N 1
ATOM 743 C CA . ALA A 1 93 ? -1.829 -13.110 -6.339 1.00 87.44 93 ALA A CA 1
ATOM 744 C C . ALA A 1 93 ? -1.161 -12.898 -7.713 1.00 87.44 93 ALA A C 1
ATOM 746 O O . ALA A 1 93 ? -0.465 -13.781 -8.203 1.00 87.44 93 ALA A O 1
ATOM 747 N N . HIS A 1 94 ? -1.367 -11.729 -8.331 1.00 91.06 94 HIS A N 1
ATOM 748 C CA . HIS A 1 94 ? -0.802 -11.370 -9.630 1.00 91.06 94 HIS A CA 1
ATOM 749 C C . HIS A 1 94 ? -0.231 -9.942 -9.578 1.00 91.06 94 HIS A C 1
ATOM 751 O O . HIS A 1 94 ? -0.887 -8.995 -10.027 1.00 91.06 94 HIS A O 1
ATOM 757 N N . PRO A 1 95 ? 0.955 -9.736 -8.977 1.00 92.56 95 PRO A N 1
ATOM 758 C CA . PRO A 1 95 ? 1.617 -8.439 -8.991 1.00 92.56 95 PRO A CA 1
ATOM 759 C C . PRO A 1 95 ? 1.907 -7.974 -10.421 1.00 92.56 95 PRO A C 1
ATOM 761 O O . PRO A 1 95 ? 2.359 -8.756 -11.258 1.00 92.56 95 PRO A O 1
ATOM 764 N N . HIS A 1 96 ? 1.682 -6.690 -10.703 1.00 94.12 96 HIS A N 1
ATOM 765 C CA . HIS A 1 96 ? 2.100 -6.103 -11.971 1.00 94.12 96 HIS A CA 1
ATOM 766 C C . HIS A 1 96 ? 3.568 -5.675 -11.878 1.00 94.12 96 HIS A C 1
ATOM 768 O O . HIS A 1 96 ? 3.893 -4.692 -11.211 1.00 94.12 96 HIS A O 1
ATOM 774 N N . ASN A 1 97 ? 4.451 -6.423 -12.538 1.00 93.75 97 ASN A N 1
ATOM 775 C CA . ASN A 1 97 ? 5.864 -6.077 -12.638 1.00 93.75 97 ASN A CA 1
ATOM 776 C C . ASN A 1 97 ? 6.053 -5.040 -13.746 1.00 93.75 97 ASN A C 1
ATOM 778 O O . ASN A 1 97 ? 5.704 -5.299 -14.895 1.00 93.75 97 ASN A O 1
ATOM 782 N N . LEU A 1 98 ? 6.610 -3.880 -13.397 1.00 92.31 98 LEU A N 1
ATOM 783 C CA . LEU A 1 98 ? 6.952 -2.859 -14.383 1.00 92.31 98 LEU A CA 1
ATOM 784 C C . LEU A 1 98 ? 8.093 -3.355 -15.276 1.00 92.31 98 LEU A C 1
ATOM 786 O O . LEU A 1 98 ? 9.103 -3.864 -14.787 1.00 92.31 98 LEU A O 1
ATOM 790 N N . GLU A 1 99 ? 7.925 -3.185 -16.583 1.00 91.19 99 GLU A N 1
ATOM 791 C CA . GLU A 1 99 ? 8.945 -3.519 -17.571 1.00 91.19 99 GLU A CA 1
ATOM 792 C C . GLU A 1 99 ? 9.999 -2.410 -17.669 1.00 91.19 99 GLU A C 1
ATOM 794 O O . GLU A 1 99 ? 9.730 -1.230 -17.429 1.00 91.19 99 GLU A O 1
ATOM 799 N N . ASN A 1 100 ? 11.221 -2.790 -18.045 1.00 89.69 100 ASN A N 1
ATOM 800 C CA . ASN A 1 100 ? 12.246 -1.811 -18.387 1.00 89.69 100 ASN A CA 1
ATOM 801 C C . ASN A 1 100 ? 11.836 -1.055 -19.656 1.00 89.69 100 ASN A C 1
ATOM 803 O O . ASN A 1 100 ? 11.283 -1.645 -20.583 1.00 89.69 100 ASN A O 1
ATOM 807 N N . MET A 1 101 ? 12.175 0.233 -19.727 1.00 88.19 101 MET A N 1
ATOM 808 C CA . MET A 1 101 ? 11.962 1.013 -20.946 1.00 88.19 101 MET A CA 1
ATOM 809 C C . MET A 1 101 ? 12.757 0.422 -22.112 1.00 88.19 101 MET A C 1
ATOM 811 O O . MET A 1 101 ? 13.898 -0.027 -21.952 1.00 88.19 101 MET A O 1
ATOM 815 N N . SER A 1 102 ? 12.156 0.438 -23.302 1.00 90.19 102 SER A N 1
ATOM 816 C CA . SER A 1 102 ? 12.857 0.041 -24.516 1.00 90.19 102 SER A CA 1
ATOM 817 C C . SER A 1 102 ? 13.936 1.075 -24.872 1.00 90.19 102 SER A C 1
ATOM 819 O O . SER A 1 102 ? 13.877 2.237 -24.462 1.00 90.19 102 SER A O 1
ATOM 821 N N . LYS A 1 103 ? 14.928 0.679 -25.680 1.00 85.56 103 LYS A N 1
ATOM 822 C CA . LYS A 1 103 ? 15.972 1.608 -26.155 1.00 85.56 103 LYS A CA 1
ATOM 823 C C . LYS A 1 103 ? 15.414 2.766 -26.992 1.00 85.56 103 LYS A C 1
ATOM 825 O O . LYS A 1 103 ? 16.069 3.794 -27.066 1.00 85.56 103 LYS A O 1
ATOM 830 N N . GLY A 1 104 ? 14.255 2.589 -27.634 1.00 87.88 104 GLY A N 1
ATOM 831 C CA . GLY A 1 104 ? 13.604 3.637 -28.427 1.00 87.88 104 GLY A CA 1
ATOM 832 C C . GLY A 1 104 ? 12.843 4.659 -27.580 1.00 87.88 104 GLY A C 1
ATOM 833 O O . GLY A 1 104 ? 12.653 5.783 -28.027 1.00 87.88 104 GLY A O 1
ATOM 834 N N . ASP A 1 105 ? 12.470 4.282 -26.355 1.00 84.38 105 ASP A N 1
ATOM 835 C CA . ASP A 1 105 ? 11.742 5.132 -25.401 1.00 84.38 105 ASP A CA 1
ATOM 836 C C . ASP A 1 105 ? 12.672 5.756 -24.344 1.00 84.38 105 ASP A C 1
ATOM 838 O O . ASP A 1 105 ? 12.224 6.470 -23.448 1.00 84.38 105 ASP A O 1
ATOM 842 N N . SER A 1 106 ? 13.971 5.454 -24.421 1.00 77.25 106 SER A N 1
ATOM 843 C CA . SER A 1 106 ? 14.999 5.964 -23.512 1.00 77.25 106 SER A CA 1
ATOM 844 C C . SER A 1 106 ? 15.632 7.234 -24.097 1.00 77.25 106 SER A C 1
ATOM 846 O O . SER A 1 106 ? 16.007 7.238 -25.268 1.00 77.25 106 SER A O 1
ATOM 848 N N . PHE A 1 107 ? 15.732 8.293 -23.286 1.00 70.94 107 PHE A N 1
ATOM 849 C CA . PHE A 1 107 ? 16.301 9.600 -23.657 1.00 70.94 107 PHE A CA 1
ATOM 850 C C . PHE A 1 107 ? 17.828 9.592 -23.786 1.00 70.94 107 PHE A C 1
ATOM 852 O O . PHE A 1 107 ? 18.484 8.861 -23.005 1.00 70.94 107 PHE A O 1
#

Sequence (107 aa):
MWVYIRTSKKPKDLVVKIVKEVAPSNSEELINDKDEEQLAHIIHGFLIVLDDVWDSQVVDFVEKAFSNNKSQPRGGRIMLTTRQQRVAEAVSAHPHNLENMSKGDSF

Organism: Solanum lycopersicum (NCBI:txid4081)

InterPro domains:
  IPR002182 NB-ARC [PF00931] (1-106)
  IPR027417 P-loop containing nucleoside triphosphate hydrolase [G3DSA:3.40.50.300] (1-99)
  IPR027417 P-loop containing nucleoside triphosphate hydrolase [SSF52540] (1-106)

Foldseek 3Di:
DEAEDEPPDDLVVVLLSVLCVQPVPCRPVQPPPDDLQSSLVVDADEEYEYEADDDLVSVVSVCVSNPDPPVDPRNYYYHYDYPDPVNQVSRDVDRDDDDDDDPVRDD